Protein AF-A0A1S3QVJ7-F1 (afdb_monomer)

Foldseek 3Di:
DVLVVLLVVLLVLLVVVLVVPPDDPPPDDDDDDPPVVVVSVVSLLVSLVSLLVVLLVQCVPPVRLPPVVNLVSVLSNLVSLLSQCPDPDPSSNVSSLVSLVSNCVSCVVRPVVSLLVSLLVQCVVVPDPRSNVSSVVVNVVSLVVPDPVCNVVSVVPRD

Nearest PDB structures (foldseek):
  6x9o-assembly1_A  TM=9.857E-01  e=1.951E-09  Homo sapiens
  8edo-assembly1_A  TM=4.942E-01  e=2.113E+00  Homo sapiens
  6gkf-assembly4_G  TM=3.367E-01  e=1.019E+00  Homo sapiens

Solvent-accessible surface area (backbone atoms only — not comparable to full-atom values): 9060 Å² total; per-residue (Å²): 112,78,68,57,57,54,44,52,52,37,51,52,53,54,50,55,58,57,68,68,66,56,87,78,72,92,80,81,86,85,88,69,71,75,67,58,51,54,51,54,47,53,50,49,41,52,36,49,49,51,49,39,52,50,52,50,56,46,55,70,38,81,87,39,63,82,34,70,66,51,53,51,51,51,51,54,50,52,55,51,32,40,54,33,42,56,44,93,49,67,68,42,20,53,51,21,50,52,36,50,51,51,46,46,68,74,31,49,88,82,41,40,73,57,55,53,48,55,33,48,51,45,47,74,64,63,58,58,71,52,26,28,51,60,28,47,56,54,45,59,71,50,50,82,72,52,55,77,88,55,41,60,65,51,63,73,65,57,129

Secondary structure (DSSP, 8-state):
-HHHHHHHHHHHHHHHHHHTTS---TT--SSSTTTHHHHHHHHHHHHHHHHHHHHHHHHHSTTTTT-HHHHHHHHHHHHHHHHHTT-SSHHHHHHHHHHHHHHHHHHHHHHHHHHHHHHHHHHHHT--HHHHHHHHHHHHHHHTTS-HHHHHHHHHH--

Mean predicted aligned error: 10.14 Å

Sequence (159 aa):
MATMDKLMKAFESLKSFQQQQGPPTAEEMAQKQKKELATTKKDRVAHCLTICENIVAQSLSCGIRTSPEFQKLLGIAMEMFLLCSDDRESDVRMVADECLNKIIKALIDSNLPRLQLELYKEIKKNGASRSLRAALWRFAELAHLIRPQKCRPYLVNLP

Structure (mmCIF, N/CA/C/O backbone):
data_AF-A0A1S3QVJ7-F1
#
_entry.id   AF-A0A1S3QVJ7-F1
#
loop_
_atom_site.group_PDB
_atom_site.id
_atom_site.type_symbol
_atom_site.label_atom_id
_atom_site.label_alt_id
_atom_site.label_comp_id
_atom_site.label_asym_id
_atom_site.label_entity_id
_atom_site.label_seq_id
_atom_site.pdbx_PDB_ins_code
_atom_site.Cartn_x
_atom_site.Cartn_y
_atom_site.Cartn_z
_atom_site.occupancy
_atom_site.B_iso_or_equiv
_atom_site.auth_seq_id
_atom_site.auth_comp_id
_atom_site.auth_asym_id
_atom_site.auth_atom_id
_atom_site.pdbx_PDB_model_num
ATOM 1 N N . MET A 1 1 ? 5.681 22.873 0.732 1.00 43.00 1 MET A N 1
ATOM 2 C CA . MET A 1 1 ? 5.829 22.637 2.186 1.00 43.00 1 MET A CA 1
ATOM 3 C C . MET A 1 1 ? 4.516 22.167 2.817 1.00 43.00 1 MET A C 1
ATOM 5 O O . MET A 1 1 ? 4.497 21.051 3.304 1.00 43.00 1 MET A O 1
ATOM 9 N N . ALA A 1 2 ? 3.393 22.889 2.673 1.00 55.56 2 ALA A N 1
ATOM 10 C CA . ALA A 1 2 ? 2.098 22.525 3.287 1.00 55.56 2 ALA A CA 1
ATOM 11 C C . ALA A 1 2 ? 1.534 21.113 2.979 1.00 55.56 2 ALA A C 1
ATOM 13 O O . ALA A 1 2 ? 0.737 20.585 3.751 1.00 55.56 2 ALA A O 1
ATOM 14 N N . THR A 1 3 ? 1.905 20.487 1.859 1.00 64.31 3 THR A N 1
ATOM 15 C CA . THR A 1 3 ? 1.489 19.116 1.505 1.00 64.31 3 THR A CA 1
ATOM 16 C C . THR A 1 3 ? 2.231 18.042 2.300 1.00 64.31 3 THR A C 1
ATOM 18 O O . THR A 1 3 ? 1.644 17.012 2.615 1.00 64.31 3 THR A O 1
ATOM 21 N N . MET A 1 4 ? 3.494 18.282 2.666 1.00 67.06 4 MET A N 1
ATOM 22 C CA . MET A 1 4 ? 4.318 17.304 3.382 1.00 67.06 4 MET A CA 1
ATOM 23 C C . MET A 1 4 ? 3.953 1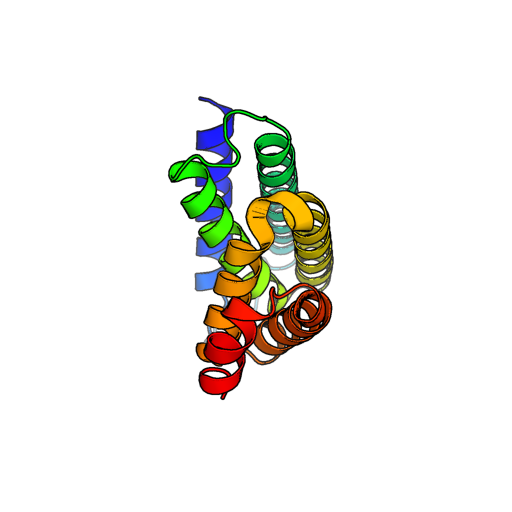7.247 4.873 1.00 67.06 4 MET A C 1
ATOM 25 O O . MET A 1 4 ? 3.850 16.156 5.423 1.00 67.06 4 MET A O 1
ATOM 29 N N . ASP A 1 5 ? 3.638 18.389 5.494 1.00 69.81 5 ASP A N 1
ATOM 30 C CA . ASP A 1 5 ? 3.149 18.437 6.882 1.00 69.81 5 ASP A CA 1
ATOM 31 C C . ASP A 1 5 ? 1.796 17.734 7.040 1.00 69.81 5 ASP A C 1
ATOM 33 O O . ASP A 1 5 ? 1.586 16.960 7.974 1.00 69.81 5 ASP A O 1
ATOM 37 N N . LYS A 1 6 ? 0.880 17.940 6.083 1.00 74.88 6 LYS A N 1
ATOM 38 C CA . LYS A 1 6 ? -0.403 17.217 6.041 1.00 74.88 6 LYS A CA 1
ATOM 39 C C . LYS A 1 6 ? -0.197 15.709 5.931 1.00 74.88 6 LYS A C 1
ATOM 41 O O . LYS A 1 6 ? -0.928 14.946 6.558 1.00 74.88 6 LYS A O 1
ATOM 46 N N . LEU A 1 7 ? 0.796 15.293 5.152 1.00 75.25 7 LEU A N 1
ATOM 47 C CA . LEU A 1 7 ? 1.125 13.891 4.960 1.00 75.25 7 LEU A CA 1
ATOM 48 C C . LEU A 1 7 ? 1.723 13.268 6.228 1.00 75.25 7 LEU A C 1
ATOM 50 O O . LEU A 1 7 ? 1.260 12.214 6.651 1.00 75.25 7 LEU A O 1
ATOM 54 N N . MET A 1 8 ? 2.691 13.931 6.867 1.00 78.50 8 MET A N 1
ATOM 55 C CA . MET A 1 8 ? 3.267 13.467 8.136 1.00 78.50 8 MET A CA 1
ATOM 56 C C . MET A 1 8 ? 2.204 13.371 9.232 1.00 78.50 8 MET A C 1
ATOM 58 O O . MET A 1 8 ? 2.115 12.350 9.908 1.00 78.50 8 MET A O 1
ATOM 62 N N . LYS A 1 9 ? 1.311 14.362 9.327 1.00 79.94 9 LYS A N 1
ATOM 63 C CA . LYS A 1 9 ? 0.188 14.321 10.270 1.00 79.94 9 LYS A CA 1
ATOM 64 C C . LYS A 1 9 ? -0.777 13.166 9.986 1.00 79.94 9 LYS A C 1
ATOM 66 O O . LYS A 1 9 ? -1.267 12.538 10.925 1.00 79.94 9 LYS A O 1
ATOM 71 N N . ALA A 1 10 ? -1.051 12.871 8.712 1.00 77.19 10 ALA A N 1
ATOM 72 C CA . ALA A 1 10 ? -1.869 11.721 8.329 1.00 77.19 10 ALA A CA 1
ATOM 73 C C . ALA A 1 10 ? -1.191 10.400 8.725 1.00 77.19 10 ALA A C 1
ATOM 75 O O . ALA A 1 10 ? -1.859 9.529 9.275 1.00 77.19 10 ALA A O 1
ATOM 76 N N . PHE A 1 11 ? 0.125 10.276 8.526 1.00 78.69 11 PHE A N 1
ATOM 77 C CA . PHE A 1 11 ? 0.897 9.112 8.969 1.00 78.69 11 PHE A CA 1
ATOM 78 C C . PHE A 1 11 ? 0.851 8.917 10.484 1.00 78.69 11 PHE A C 1
ATOM 80 O O . PHE A 1 11 ? 0.549 7.821 10.949 1.00 78.69 11 PHE A O 1
ATOM 87 N N . GLU A 1 12 ? 1.113 9.969 11.259 1.00 79.88 12 GLU A N 1
ATOM 88 C CA . GLU A 1 12 ? 1.096 9.901 12.724 1.00 79.88 12 GLU A CA 1
ATOM 89 C C . GLU A 1 12 ? -0.291 9.565 13.270 1.00 79.88 12 GLU A C 1
ATOM 91 O O . GLU A 1 12 ? -0.419 8.711 14.148 1.00 79.88 12 GLU A O 1
ATOM 96 N N . SER A 1 13 ? -1.335 10.187 12.712 1.00 77.62 13 SER A N 1
ATOM 97 C CA . SER A 1 13 ? -2.720 9.921 13.110 1.00 77.62 13 SER A CA 1
ATOM 98 C C . SER A 1 13 ? -3.097 8.475 12.812 1.00 77.62 13 SER A C 1
ATOM 100 O O . SER A 1 13 ? -3.628 7.775 13.664 1.00 77.62 13 SER A O 1
ATOM 102 N N . LEU A 1 14 ? -2.782 7.985 11.613 1.00 77.00 14 LEU A N 1
ATOM 103 C CA . LEU A 1 14 ? -3.130 6.626 11.220 1.00 77.00 14 LEU A CA 1
ATOM 104 C C . LEU A 1 14 ? -2.356 5.587 12.064 1.00 77.00 14 LEU A C 1
ATOM 106 O O . LEU A 1 14 ? -2.927 4.571 12.465 1.00 77.00 14 LEU A O 1
ATOM 110 N N . LYS A 1 15 ? -1.090 5.867 12.407 1.00 77.31 15 LYS A N 1
ATOM 111 C CA . LYS A 1 15 ? -0.252 5.012 13.264 1.00 77.31 15 LYS A CA 1
ATOM 112 C C . LYS A 1 15 ? -0.745 4.951 14.711 1.00 77.31 15 LYS A C 1
ATOM 114 O O . LYS A 1 15 ? -0.768 3.867 15.295 1.00 77.31 15 LYS A O 1
ATOM 119 N N . SER A 1 16 ? -1.168 6.077 15.292 1.00 72.62 16 SER A N 1
ATOM 120 C CA . SER A 1 16 ? -1.719 6.095 16.655 1.00 72.62 16 SER A CA 1
ATOM 121 C C . SER A 1 16 ? -3.004 5.266 16.751 1.00 72.62 16 SER A C 1
ATOM 123 O O . SER A 1 16 ? -3.170 4.506 17.707 1.00 72.62 16 SER A O 1
ATOM 125 N N . PHE A 1 17 ? -3.852 5.304 15.715 1.00 71.81 17 PHE A N 1
ATOM 126 C CA . PHE A 1 17 ? -5.038 4.449 15.640 1.00 71.81 17 PHE A CA 1
ATOM 127 C C . PHE A 1 17 ? -4.697 2.961 15.583 1.00 71.81 17 PHE A C 1
ATOM 129 O O . PHE A 1 17 ? -5.416 2.161 16.171 1.00 71.81 17 PHE A O 1
ATOM 136 N N . GLN A 1 18 ? -3.621 2.567 14.903 1.00 68.62 18 GLN A N 1
ATOM 137 C CA . GLN A 1 18 ? -3.203 1.163 14.861 1.00 68.62 18 GLN A CA 1
ATOM 138 C C . GLN A 1 18 ? -2.621 0.684 16.190 1.00 68.62 18 GLN A C 1
ATOM 140 O O . GLN A 1 18 ? -2.885 -0.443 16.600 1.00 68.62 18 GLN A O 1
ATOM 145 N N . GLN A 1 19 ? -1.898 1.542 16.912 1.00 64.62 19 GLN A N 1
ATOM 146 C CA . GLN A 1 19 ? -1.366 1.200 18.234 1.00 64.62 19 GLN A CA 1
ATOM 147 C C . GLN A 1 19 ? -2.478 0.983 19.278 1.00 64.62 19 GLN A C 1
ATOM 149 O O . GLN A 1 19 ? -2.315 0.186 20.199 1.00 64.62 19 GLN A O 1
ATOM 154 N N . GLN A 1 20 ? -3.636 1.625 19.099 1.00 61.81 20 GLN A N 1
ATOM 155 C CA . GLN A 1 20 ? -4.826 1.427 19.935 1.00 61.81 20 GLN A CA 1
ATOM 156 C C . GLN A 1 20 ? -5.615 0.142 19.609 1.00 61.81 20 GLN A C 1
ATOM 158 O O . GLN A 1 20 ? -6.542 -0.201 20.338 1.00 61.81 20 GLN A O 1
ATOM 163 N N . GLN A 1 21 ? -5.265 -0.607 18.553 1.00 55.19 21 GLN A N 1
ATOM 164 C CA . GLN A 1 21 ? -5.978 -1.835 18.154 1.00 55.19 21 GLN A CA 1
ATOM 165 C C . GLN A 1 21 ? -5.530 -3.108 18.899 1.00 55.19 21 GLN A C 1
ATOM 167 O O . GLN A 1 21 ? -5.969 -4.207 18.538 1.00 55.19 21 GLN A O 1
ATOM 172 N N . GLY A 1 22 ? -4.722 -2.977 19.961 1.00 48.81 22 GLY A N 1
ATOM 173 C CA . GLY A 1 22 ? -4.345 -4.074 20.862 1.00 48.81 22 GLY A CA 1
ATOM 174 C C . GLY A 1 22 ? -5.545 -4.790 21.514 1.00 48.81 22 GLY A C 1
ATOM 175 O O . GLY A 1 22 ? -6.692 -4.345 21.365 1.00 48.81 22 GLY A O 1
ATOM 176 N N . PRO A 1 23 ? -5.320 -5.933 22.197 1.00 38.19 23 PRO A N 1
ATOM 177 C CA . PRO A 1 23 ? -6.402 -6.733 22.766 1.00 38.19 23 PRO A CA 1
ATOM 178 C C . PRO A 1 23 ? -7.251 -5.848 23.686 1.00 38.19 23 PRO A C 1
ATOM 180 O O . PRO A 1 23 ? -6.681 -5.185 24.553 1.00 38.19 23 PRO A O 1
ATOM 183 N N . PRO A 1 24 ? -8.581 -5.785 23.504 1.00 41.97 24 PRO A N 1
ATOM 184 C CA . PRO A 1 24 ? -9.413 -5.016 24.410 1.00 41.97 24 PRO A CA 1
ATOM 185 C C . PRO A 1 24 ? -9.389 -5.721 25.769 1.00 41.97 24 PRO A C 1
ATOM 187 O O . PRO A 1 24 ? -9.882 -6.842 25.895 1.00 41.97 24 PRO A O 1
ATOM 190 N N . THR A 1 25 ? -8.810 -5.092 26.790 1.00 38.75 25 THR A N 1
ATOM 191 C CA . THR A 1 25 ? -9.162 -5.420 28.172 1.00 38.75 25 THR A CA 1
ATOM 192 C C . THR A 1 25 ? -10.640 -5.084 28.359 1.00 38.75 25 THR A C 1
ATOM 194 O O . THR A 1 25 ? -11.135 -4.071 27.867 1.00 38.75 25 THR A O 1
ATOM 197 N N . ALA A 1 26 ? -11.365 -6.004 28.987 1.00 42.53 26 ALA A N 1
ATOM 198 C CA . ALA A 1 26 ? -12.813 -6.164 28.890 1.00 42.53 26 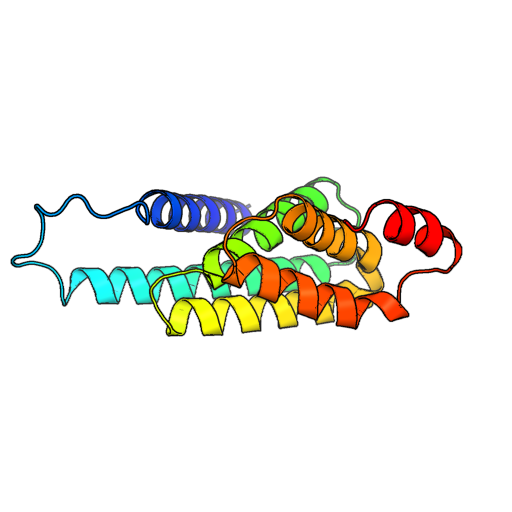ALA A CA 1
ATOM 199 C C . ALA A 1 26 ? -13.668 -5.075 29.577 1.00 42.53 26 ALA A C 1
ATOM 201 O O . ALA A 1 26 ? -14.840 -5.318 29.846 1.00 42.53 26 ALA A O 1
ATOM 202 N N . GLU A 1 27 ? -13.138 -3.882 29.853 1.00 40.12 27 GLU A N 1
ATOM 203 C CA . GLU A 1 27 ? -13.772 -2.928 30.778 1.00 40.12 27 GLU A CA 1
ATOM 204 C C . GLU A 1 27 ? -14.219 -1.588 30.175 1.00 40.12 27 GLU A C 1
ATOM 206 O O . GLU A 1 27 ? -14.585 -0.687 30.918 1.00 40.12 27 GLU A O 1
ATOM 211 N N . GLU A 1 28 ? -14.314 -1.441 28.850 1.00 41.09 28 GLU A N 1
ATOM 212 C CA . GLU A 1 28 ? -14.938 -0.241 28.259 1.00 41.09 28 GLU A CA 1
ATOM 213 C C . GLU A 1 28 ? -15.887 -0.567 27.097 1.00 41.09 28 GLU A C 1
ATOM 215 O O . GLU A 1 28 ? -15.655 -0.277 25.922 1.00 41.09 28 GLU A O 1
ATOM 220 N N . MET A 1 29 ? -17.029 -1.165 27.435 1.00 49.97 29 MET A N 1
ATOM 221 C CA . MET A 1 29 ? -18.212 -1.174 26.571 1.00 49.97 29 MET A CA 1
ATOM 222 C C . MET A 1 29 ? -19.433 -0.679 27.345 1.00 49.97 29 MET A C 1
ATOM 224 O O . MET A 1 29 ? -20.112 -1.471 27.984 1.00 49.97 29 MET A O 1
ATOM 228 N N . ALA A 1 30 ? -19.692 0.633 27.267 1.00 47.34 30 ALA A N 1
ATOM 229 C CA . ALA A 1 30 ? -20.986 1.319 27.459 1.00 47.34 30 ALA A CA 1
ATOM 230 C C . ALA A 1 30 ? -20.671 2.815 27.674 1.00 47.34 30 ALA A C 1
ATOM 232 O O . ALA A 1 30 ? -20.185 3.187 28.725 1.00 47.34 30 ALA A O 1
ATOM 233 N N . GLN A 1 31 ? -20.789 3.768 26.745 1.00 39.31 31 GLN A N 1
ATOM 234 C CA . GLN A 1 31 ? -22.032 4.229 26.112 1.00 39.31 31 GLN A CA 1
ATOM 235 C C . GLN A 1 31 ? -21.770 5.283 24.997 1.00 39.31 31 GLN A C 1
ATOM 237 O O . GLN A 1 31 ? -22.695 5.948 24.541 1.00 39.31 31 GLN A O 1
ATOM 242 N N . LYS A 1 32 ? -20.533 5.444 24.498 1.00 41.94 32 LYS A N 1
ATOM 243 C CA . LYS A 1 32 ? -20.155 6.529 23.551 1.00 41.94 32 LYS A CA 1
ATOM 244 C C . LYS A 1 32 ? -19.895 6.072 22.098 1.00 41.94 32 LYS A C 1
ATOM 246 O O . LYS A 1 32 ? -19.429 6.828 21.251 1.00 41.94 32 LYS A O 1
ATOM 251 N N . GLN A 1 33 ? -20.201 4.813 21.784 1.00 41.62 33 GLN A N 1
ATOM 252 C CA . GLN A 1 33 ? -19.520 4.058 20.719 1.00 41.62 33 GLN A CA 1
ATOM 253 C C . GLN A 1 33 ? -20.081 4.152 19.288 1.00 41.62 33 GLN A C 1
ATOM 255 O O . GLN A 1 33 ? -19.436 3.649 18.375 1.00 41.62 33 GLN A O 1
ATOM 260 N N . LYS A 1 34 ? -21.221 4.803 19.015 1.00 38.28 34 LYS A N 1
ATOM 261 C CA . LYS A 1 34 ? -21.750 4.866 17.627 1.00 38.28 34 LYS A CA 1
ATOM 262 C C . LYS A 1 34 ? -21.477 6.165 16.866 1.00 38.28 34 LYS A C 1
ATOM 264 O O . LYS A 1 34 ? -21.535 6.148 15.640 1.00 38.28 34 LYS A O 1
ATOM 269 N N . LYS A 1 35 ? -21.152 7.274 17.544 1.00 32.12 35 LYS A N 1
ATOM 270 C CA . LYS A 1 35 ? -20.957 8.583 16.883 1.00 32.12 35 LYS A CA 1
ATOM 271 C C . LYS A 1 35 ? -19.480 8.980 16.742 1.00 32.12 35 LYS A C 1
ATOM 273 O O . LYS A 1 35 ? -19.124 9.513 15.699 1.00 32.12 35 LYS A O 1
ATOM 278 N N . GLU A 1 36 ? -18.623 8.626 17.707 1.00 35.62 36 GLU A N 1
ATOM 279 C CA . GLU A 1 36 ? -17.161 8.853 17.640 1.00 35.62 36 GLU A CA 1
ATOM 280 C C . GLU A 1 36 ? -16.404 7.784 16.825 1.00 35.62 36 GLU A C 1
ATOM 282 O O . GLU A 1 36 ? -15.373 8.070 16.211 1.00 35.62 36 GLU A O 1
ATOM 287 N N . LEU A 1 37 ? -16.925 6.553 16.747 1.00 43.69 37 LEU A N 1
ATOM 288 C CA . LEU A 1 37 ? -16.305 5.483 15.951 1.00 43.69 37 LEU A CA 1
ATOM 289 C C . LEU A 1 37 ? -16.516 5.688 14.436 1.00 43.69 37 LEU A C 1
ATOM 291 O O . LEU A 1 37 ? -15.669 5.343 13.615 1.00 43.69 37 LEU A O 1
ATOM 295 N N . ALA A 1 38 ? -17.638 6.304 14.052 1.00 44.94 38 ALA A N 1
ATOM 296 C CA . ALA A 1 38 ? -17.947 6.623 12.659 1.00 44.94 38 ALA A CA 1
ATOM 297 C C . ALA A 1 38 ? -17.135 7.820 12.135 1.00 44.94 38 ALA A C 1
ATOM 299 O O . ALA A 1 38 ? -16.747 7.823 10.965 1.00 44.94 38 ALA A O 1
ATOM 300 N N . THR A 1 39 ? -16.850 8.814 12.986 1.00 48.38 39 THR A N 1
ATOM 301 C CA . THR A 1 39 ? -15.941 9.920 12.647 1.00 48.38 39 THR A CA 1
ATOM 302 C C . THR A 1 39 ? -14.510 9.408 12.503 1.00 48.38 39 THR A C 1
ATOM 304 O O . THR A 1 39 ? -13.915 9.598 11.451 1.00 48.38 39 THR A O 1
ATOM 307 N N . THR A 1 40 ? -14.019 8.595 13.445 1.00 67.62 40 THR A N 1
ATOM 308 C CA . THR A 1 40 ? -12.673 7.988 13.350 1.00 67.62 40 THR A CA 1
ATOM 309 C C . THR A 1 40 ? -12.526 6.994 12.192 1.00 67.62 40 THR A C 1
ATOM 311 O O . THR A 1 40 ? -11.452 6.881 11.604 1.00 67.62 40 THR A O 1
ATOM 314 N N . LYS A 1 41 ? -13.587 6.278 11.793 1.00 74.69 41 LYS A N 1
ATOM 315 C CA . LYS A 1 41 ? -13.590 5.459 10.567 1.00 74.69 41 LYS A CA 1
ATOM 316 C C . LYS A 1 41 ? -13.454 6.309 9.304 1.00 74.69 41 LYS A C 1
ATOM 318 O O . LYS A 1 41 ? -12.607 6.006 8.465 1.00 74.69 41 LYS A O 1
ATOM 323 N N . LYS A 1 42 ? -14.282 7.351 9.163 1.00 78.06 42 LYS A N 1
ATOM 324 C CA . LYS A 1 42 ? -14.219 8.265 8.012 1.00 78.06 42 LYS A CA 1
ATOM 325 C C . LYS A 1 42 ? -12.857 8.946 7.922 1.00 78.06 42 LYS A C 1
ATOM 327 O O . LYS A 1 42 ? -12.311 9.024 6.827 1.00 78.06 42 LYS A O 1
ATOM 332 N N . ASP A 1 43 ? -12.290 9.340 9.056 1.00 81.50 43 ASP A N 1
ATOM 333 C CA . ASP A 1 43 ? -10.972 9.970 9.114 1.00 81.50 43 ASP A CA 1
ATOM 334 C C . ASP A 1 43 ? -9.864 8.990 8.708 1.00 81.50 43 ASP A C 1
ATOM 336 O O . ASP A 1 43 ? -9.029 9.325 7.872 1.00 81.50 43 ASP A O 1
ATOM 340 N N . ARG A 1 44 ? -9.894 7.737 9.191 1.00 81.75 44 ARG A N 1
ATOM 341 C CA . ARG A 1 44 ? -8.941 6.692 8.764 1.00 81.75 44 ARG A CA 1
ATOM 342 C C . ARG A 1 44 ? -8.998 6.429 7.261 1.00 81.75 44 ARG A C 1
ATOM 344 O O . ARG A 1 44 ? -7.955 6.365 6.612 1.00 81.75 44 ARG A O 1
ATOM 351 N N . VAL A 1 45 ? -10.203 6.319 6.701 1.00 86.62 45 VAL A N 1
ATOM 352 C CA . VAL A 1 45 ? -10.407 6.172 5.251 1.00 86.62 45 VAL A CA 1
ATOM 353 C C . VAL A 1 45 ? -9.860 7.388 4.500 1.00 86.62 45 VAL A C 1
ATOM 355 O O . VAL A 1 45 ? -9.081 7.230 3.560 1.00 86.62 45 VAL A O 1
ATOM 358 N N . ALA A 1 46 ? -10.203 8.601 4.936 1.00 87.50 46 ALA A N 1
ATOM 359 C CA . ALA A 1 46 ? -9.735 9.836 4.317 1.00 87.50 46 ALA A CA 1
ATOM 360 C C . ALA A 1 46 ? -8.205 9.960 4.362 1.00 87.50 46 ALA A C 1
ATOM 362 O O . ALA A 1 46 ? -7.589 10.361 3.375 1.00 87.50 46 ALA A O 1
ATOM 363 N N . HIS A 1 47 ? -7.571 9.569 5.468 1.00 86.19 47 HIS A N 1
ATOM 364 C CA . HIS A 1 47 ? -6.117 9.549 5.608 1.00 86.19 47 HIS A CA 1
ATOM 365 C C . HIS A 1 47 ? -5.460 8.521 4.679 1.00 86.19 47 HIS A C 1
ATOM 367 O O . HIS A 1 47 ? -4.483 8.865 4.016 1.00 86.19 47 HIS A O 1
ATOM 373 N N . CYS A 1 48 ? -6.015 7.309 4.553 1.00 87.56 48 CYS A N 1
ATOM 374 C CA . CYS A 1 48 ? -5.528 6.308 3.595 1.00 87.56 48 CYS A CA 1
ATOM 375 C C . CYS A 1 48 ? -5.566 6.836 2.153 1.00 87.56 48 CYS A C 1
ATOM 377 O O . CYS A 1 48 ? -4.591 6.700 1.412 1.00 87.56 48 CYS A O 1
ATOM 379 N N . LEU A 1 49 ? -6.678 7.467 1.767 1.00 90.25 49 LEU A N 1
ATOM 380 C CA . LEU A 1 49 ? -6.843 8.065 0.441 1.00 90.25 49 LEU A CA 1
ATOM 381 C C . LEU A 1 49 ? -5.871 9.228 0.229 1.00 90.25 49 LEU A C 1
ATOM 383 O O . LEU A 1 49 ? -5.156 9.256 -0.768 1.00 90.25 49 LEU A O 1
ATOM 387 N N . THR A 1 50 ? -5.764 10.128 1.209 1.00 88.81 50 THR A N 1
ATOM 388 C CA . THR A 1 50 ? -4.861 11.286 1.147 1.00 88.81 50 THR A CA 1
ATOM 389 C 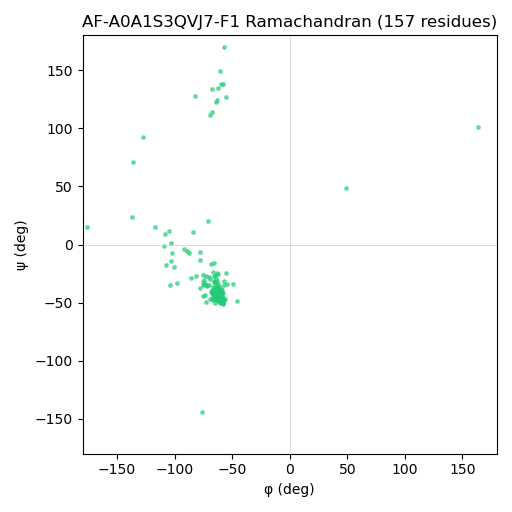C . THR A 1 50 ? -3.409 10.845 0.976 1.00 88.81 50 THR A C 1
ATOM 391 O O . THR A 1 50 ? -2.689 11.403 0.146 1.00 88.81 50 THR A O 1
ATOM 394 N N . ILE A 1 51 ? -2.964 9.838 1.736 1.00 88.19 51 ILE A N 1
ATOM 395 C CA . ILE A 1 51 ? -1.610 9.289 1.610 1.00 88.19 51 ILE A CA 1
ATOM 396 C C . ILE A 1 51 ? -1.419 8.706 0.208 1.00 88.19 51 ILE A C 1
ATOM 398 O O . ILE A 1 51 ? -0.435 9.032 -0.454 1.00 88.19 51 ILE A O 1
ATOM 402 N N . CYS A 1 52 ? -2.370 7.904 -0.278 1.00 90.12 52 CYS A N 1
ATOM 403 C CA . CYS A 1 52 ? -2.294 7.294 -1.603 1.00 90.12 52 CYS A CA 1
ATOM 404 C C . CYS A 1 52 ? -2.172 8.336 -2.719 1.00 90.12 52 CYS A C 1
ATOM 406 O O . CYS A 1 52 ? -1.259 8.258 -3.540 1.00 90.12 52 CYS A O 1
ATOM 408 N N . GLU A 1 53 ? -3.056 9.332 -2.734 1.00 88.88 53 GLU A N 1
ATOM 409 C CA . GLU A 1 53 ? -3.053 10.399 -3.736 1.00 88.88 53 GLU A CA 1
ATOM 410 C C . GLU A 1 53 ? -1.739 11.180 -3.725 1.00 88.88 53 GLU A C 1
ATOM 412 O O . GLU A 1 53 ? -1.168 11.442 -4.782 1.00 88.88 53 GLU A O 1
ATOM 417 N N . ASN A 1 54 ? -1.205 11.491 -2.541 1.00 86.94 54 ASN 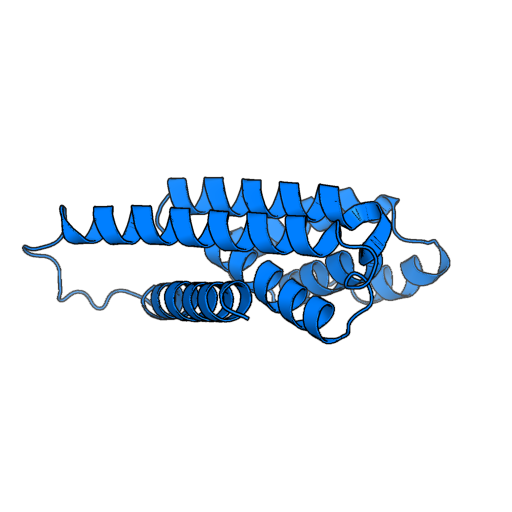A N 1
ATOM 418 C CA . ASN A 1 54 ? 0.063 12.207 -2.422 1.00 86.94 54 ASN A CA 1
ATOM 419 C C . ASN A 1 54 ? 1.255 11.372 -2.904 1.00 86.94 54 ASN A C 1
ATOM 421 O O . ASN A 1 54 ? 2.128 11.921 -3.573 1.00 86.94 54 ASN A O 1
ATOM 425 N N . ILE A 1 55 ? 1.304 10.070 -2.602 1.00 86.75 55 ILE A N 1
ATOM 426 C CA . ILE A 1 55 ? 2.368 9.181 -3.096 1.00 86.75 55 ILE A CA 1
ATOM 427 C C . ILE A 1 55 ? 2.318 9.078 -4.621 1.00 86.75 55 ILE A C 1
ATOM 429 O O . ILE A 1 55 ? 3.346 9.238 -5.282 1.00 86.75 55 ILE A O 1
ATOM 433 N N . VAL A 1 56 ? 1.130 8.856 -5.190 1.00 86.25 56 VAL A N 1
ATOM 434 C CA . VAL A 1 56 ? 0.954 8.743 -6.644 1.00 86.25 56 VAL A CA 1
ATOM 435 C C . VAL A 1 56 ? 1.288 10.072 -7.327 1.00 86.25 56 VAL A C 1
ATOM 437 O O . VAL A 1 56 ? 2.080 10.087 -8.267 1.00 86.25 56 VAL A O 1
ATOM 440 N N . ALA A 1 57 ? 0.805 11.205 -6.816 1.00 84.81 57 ALA A N 1
ATOM 441 C CA . ALA A 1 57 ? 1.133 12.526 -7.354 1.00 84.81 57 ALA A CA 1
ATOM 442 C C . ALA A 1 57 ? 2.643 12.820 -7.301 1.00 84.81 57 ALA A C 1
ATOM 444 O O . ALA A 1 57 ? 3.224 13.287 -8.282 1.00 84.81 57 ALA A O 1
ATOM 445 N N . GLN A 1 58 ? 3.306 12.493 -6.187 1.00 79.44 58 GLN A N 1
ATOM 446 C CA . GLN A 1 58 ? 4.758 12.649 -6.055 1.00 79.44 58 GLN A CA 1
ATOM 447 C C . GLN A 1 58 ? 5.533 11.718 -6.993 1.00 79.44 58 GLN A C 1
ATOM 449 O O . GLN A 1 58 ? 6.575 12.117 -7.508 1.00 79.44 58 GLN A O 1
ATOM 454 N N . SER A 1 59 ? 5.015 10.522 -7.285 1.00 76.00 59 SER A N 1
ATOM 455 C CA . SER A 1 59 ? 5.650 9.600 -8.234 1.00 76.00 59 SER A CA 1
ATOM 456 C C . SER A 1 59 ? 5.591 10.066 -9.692 1.00 76.00 59 SER A C 1
ATOM 458 O O . SER A 1 59 ? 6.498 9.780 -10.479 1.00 76.00 59 SER A O 1
ATOM 460 N N . LEU A 1 60 ? 4.555 10.821 -10.063 1.00 73.12 60 LEU A N 1
ATOM 461 C CA . LEU A 1 60 ? 4.416 11.378 -11.409 1.00 73.12 60 LEU A CA 1
ATOM 462 C C . LEU A 1 60 ? 5.405 12.531 -11.640 1.00 73.12 60 LEU A C 1
ATOM 464 O O . LEU A 1 60 ? 5.865 12.737 -12.766 1.00 73.12 60 LEU A O 1
ATOM 468 N N . SER A 1 61 ? 5.817 13.221 -10.571 1.00 73.25 61 SER A N 1
ATOM 469 C CA . SER A 1 61 ? 6.848 14.258 -10.623 1.00 73.25 61 SER A CA 1
ATOM 470 C C . SER A 1 61 ? 8.233 13.661 -10.907 1.00 73.25 61 SER A C 1
ATOM 472 O O . SER A 1 61 ? 8.829 12.966 -10.081 1.00 73.25 61 SER A O 1
ATOM 474 N N . CYS A 1 62 ? 8.765 13.948 -12.100 1.00 54.84 62 CYS A N 1
ATOM 475 C CA . CYS A 1 62 ? 9.994 13.347 -12.630 1.00 54.84 62 CYS A CA 1
ATOM 476 C C . CYS A 1 62 ? 11.226 13.531 -11.727 1.00 54.84 62 CYS A C 1
ATOM 478 O O . CYS A 1 62 ? 12.037 12.617 -11.612 1.00 54.84 62 CYS A O 1
ATOM 480 N N . GLY A 1 63 ? 11.331 14.667 -11.031 1.00 58.53 63 GLY A N 1
ATOM 481 C CA . GLY A 1 63 ? 12.484 14.989 -10.181 1.00 58.53 63 GLY A CA 1
ATOM 482 C C . GLY A 1 63 ? 12.516 14.287 -8.818 1.00 58.53 63 GLY A C 1
ATOM 483 O O . GLY A 1 63 ? 13.549 14.312 -8.159 1.00 58.53 63 GLY A O 1
ATOM 484 N N . ILE A 1 64 ? 11.415 13.663 -8.379 1.00 60.19 64 ILE A N 1
ATOM 485 C CA . ILE A 1 64 ? 11.271 13.137 -7.006 1.00 60.19 64 ILE A CA 1
ATOM 486 C C . ILE A 1 64 ? 11.333 11.599 -6.964 1.00 60.19 64 ILE A C 1
ATOM 488 O O . ILE A 1 64 ? 11.633 11.021 -5.921 1.00 60.19 64 ILE A O 1
ATOM 492 N N . ARG A 1 65 ? 11.142 10.909 -8.099 1.00 61.06 65 ARG A N 1
ATOM 493 C CA . ARG A 1 65 ? 11.104 9.431 -8.167 1.00 61.06 65 ARG A CA 1
ATOM 494 C C . ARG A 1 65 ? 12.335 8.739 -7.573 1.00 61.06 65 ARG A C 1
ATOM 496 O O . ARG A 1 65 ? 12.213 7.656 -7.001 1.00 61.06 65 ARG A O 1
ATOM 503 N N . THR A 1 66 ? 13.503 9.360 -7.698 1.00 63.47 66 THR A N 1
ATOM 504 C CA . THR A 1 66 ? 14.790 8.838 -7.216 1.00 63.47 66 THR A CA 1
ATOM 505 C C . THR A 1 66 ? 15.269 9.509 -5.931 1.00 63.47 66 THR A C 1
ATOM 507 O O . THR A 1 66 ? 16.344 9.166 -5.441 1.00 63.47 66 THR A O 1
ATOM 510 N N . SER A 1 67 ? 14.500 10.451 -5.372 1.00 76.62 67 SER A N 1
ATOM 511 C CA . SER A 1 67 ? 14.887 11.134 -4.138 1.00 76.62 67 SER A CA 1
ATOM 512 C C . SER A 1 67 ? 14.855 10.147 -2.959 1.00 76.62 67 SER A C 1
ATOM 514 O O . SER A 1 67 ? 13.889 9.388 -2.799 1.00 76.62 67 SER A O 1
ATOM 516 N N . PRO A 1 68 ? 15.897 10.136 -2.108 1.00 77.06 68 PRO A N 1
ATOM 517 C CA . PRO A 1 68 ? 15.954 9.262 -0.940 1.00 77.06 68 PRO A CA 1
ATOM 518 C C . PRO A 1 68 ? 14.833 9.560 0.071 1.00 77.06 68 PRO A C 1
ATOM 520 O O . PRO A 1 68 ? 14.407 8.662 0.802 1.00 77.06 68 PRO A O 1
ATOM 523 N N . GLU A 1 69 ? 14.310 10.787 0.097 1.00 79.94 69 GLU A N 1
ATOM 524 C CA . GLU A 1 69 ? 13.154 11.176 0.906 1.00 79.94 69 GLU A CA 1
ATOM 525 C C . GLU A 1 69 ? 11.877 10.477 0.428 1.00 79.94 69 GLU A C 1
ATOM 527 O O . GLU A 1 69 ? 11.180 9.859 1.235 1.00 79.94 69 GLU A O 1
ATOM 532 N N . PHE A 1 70 ? 11.603 10.491 -0.883 1.00 82.06 70 PHE A N 1
ATOM 533 C CA . PHE A 1 70 ? 10.448 9.791 -1.459 1.00 82.06 70 PHE A CA 1
ATOM 534 C C . PHE A 1 70 ? 10.530 8.283 -1.223 1.00 82.06 70 PHE A C 1
ATOM 536 O O . PHE A 1 70 ? 9.550 7.634 -0.869 1.00 82.06 70 PHE A O 1
ATOM 543 N N . GLN A 1 71 ? 11.733 7.730 -1.349 1.00 82.38 71 GLN A N 1
ATOM 544 C CA . GLN A 1 71 ? 12.015 6.337 -1.046 1.00 82.38 71 GLN A CA 1
ATOM 545 C C . GLN A 1 71 ? 11.650 5.994 0.410 1.00 82.38 71 GLN A C 1
ATOM 547 O O . GLN A 1 71 ? 10.982 4.990 0.660 1.00 82.38 71 GLN A O 1
ATOM 552 N N . LYS A 1 72 ? 12.049 6.801 1.399 1.00 84.94 72 LYS A N 1
ATOM 553 C CA . LYS A 1 72 ? 11.644 6.584 2.804 1.00 84.94 72 LYS A CA 1
ATOM 554 C C . LYS A 1 72 ? 10.128 6.668 2.970 1.00 84.94 72 LYS A C 1
ATOM 556 O O . LYS A 1 72 ? 9.535 5.780 3.575 1.00 84.94 72 LYS A O 1
ATOM 561 N N . LEU A 1 73 ? 9.517 7.684 2.372 1.00 84.69 73 LEU A N 1
ATOM 562 C CA . LEU A 1 73 ? 8.084 7.936 2.441 1.00 84.69 73 LEU A CA 1
ATOM 563 C C . LEU A 1 73 ? 7.251 6.785 1.860 1.00 84.69 73 LEU A C 1
ATOM 565 O O . LEU A 1 73 ? 6.279 6.360 2.476 1.00 84.69 73 LEU A O 1
ATOM 56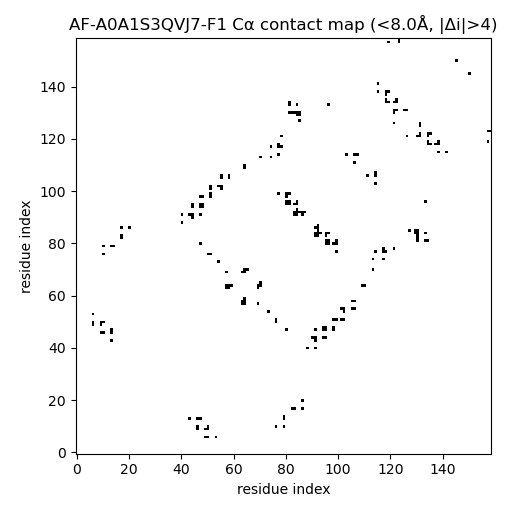9 N N . LEU A 1 74 ? 7.667 6.237 0.716 1.00 86.56 74 LEU A N 1
ATOM 570 C CA . LEU A 1 74 ? 7.049 5.064 0.100 1.00 86.56 74 LEU A CA 1
ATOM 571 C C . LEU A 1 74 ? 7.141 3.833 1.008 1.00 86.56 74 LEU A C 1
ATOM 573 O O . LEU A 1 74 ? 6.180 3.077 1.105 1.00 86.56 74 LEU A O 1
ATOM 577 N N . GLY A 1 75 ? 8.276 3.642 1.687 1.00 87.31 75 GLY A N 1
ATOM 578 C CA . GLY A 1 75 ? 8.435 2.559 2.661 1.00 87.31 75 GLY A CA 1
ATOM 579 C C . GLY A 1 75 ? 7.425 2.661 3.802 1.00 87.31 75 GLY A C 1
ATOM 580 O O . GLY A 1 75 ? 6.714 1.699 4.077 1.00 87.31 75 GLY A O 1
ATOM 581 N N . ILE A 1 76 ? 7.304 3.853 4.394 1.00 87.44 76 ILE A N 1
ATOM 582 C CA . ILE A 1 76 ? 6.340 4.119 5.471 1.00 87.44 76 ILE A CA 1
ATOM 583 C C . ILE A 1 76 ? 4.902 3.934 4.961 1.00 87.44 76 ILE A C 1
ATOM 585 O O . ILE A 1 76 ? 4.093 3.310 5.638 1.00 87.44 76 ILE A O 1
ATOM 589 N N . ALA A 1 77 ? 4.587 4.419 3.755 1.00 88.25 77 ALA A N 1
ATOM 590 C CA . ALA A 1 77 ? 3.279 4.233 3.125 1.00 88.25 77 ALA A CA 1
ATOM 591 C C . ALA A 1 77 ? 2.914 2.753 2.970 1.00 88.25 77 ALA A C 1
ATOM 593 O O . ALA A 1 77 ? 1.831 2.343 3.379 1.00 88.25 77 ALA A O 1
ATOM 594 N N . MET A 1 78 ? 3.822 1.952 2.410 1.00 89.62 78 MET A N 1
ATOM 595 C CA . MET A 1 78 ? 3.614 0.521 2.188 1.00 89.62 78 MET A CA 1
ATOM 596 C C . MET A 1 78 ? 3.377 -0.234 3.498 1.00 89.62 78 MET A C 1
ATOM 598 O O . MET A 1 78 ? 2.403 -0.978 3.590 1.00 89.62 78 MET A O 1
ATOM 602 N N . GLU A 1 79 ? 4.220 -0.018 4.514 1.00 87.56 79 GLU A N 1
ATOM 603 C CA . GLU A 1 79 ? 4.051 -0.643 5.834 1.00 87.56 79 GLU A CA 1
ATOM 604 C C . GLU A 1 79 ? 2.707 -0.251 6.460 1.00 87.56 79 GLU A C 1
ATOM 606 O O . GLU A 1 79 ? 1.963 -1.102 6.949 1.00 8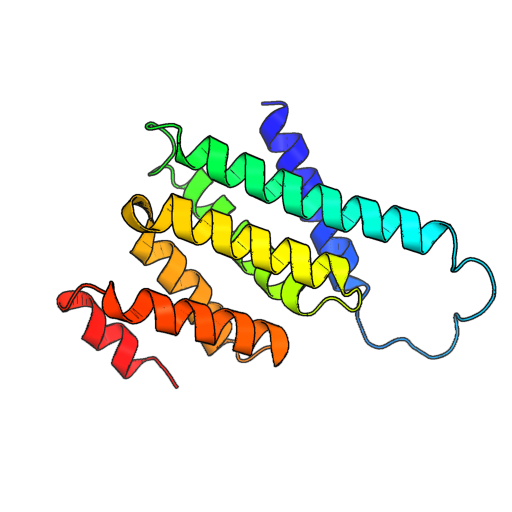7.56 79 GLU A O 1
ATOM 611 N N . MET A 1 80 ? 2.352 1.031 6.365 1.00 86.56 80 MET A N 1
ATOM 612 C CA . MET A 1 80 ? 1.106 1.551 6.908 1.00 86.56 80 MET A CA 1
ATOM 613 C C . MET A 1 80 ? -0.125 0.910 6.255 1.00 86.56 80 MET A C 1
ATOM 615 O O . MET A 1 80 ? -1.034 0.467 6.959 1.00 86.56 80 MET A O 1
ATOM 619 N N . PHE A 1 81 ? -0.155 0.827 4.920 1.00 89.94 81 PHE A N 1
ATOM 620 C CA . PHE A 1 81 ? -1.271 0.215 4.198 1.00 89.94 81 PHE A CA 1
ATOM 621 C C . PHE A 1 81 ? -1.390 -1.284 4.477 1.00 89.94 81 PHE A C 1
ATOM 623 O O . PHE A 1 81 ? -2.504 -1.766 4.663 1.00 89.94 81 PHE A O 1
ATOM 630 N N . LEU A 1 82 ? -0.268 -2.007 4.566 1.00 88.19 82 LEU A N 1
ATOM 631 C CA . LEU A 1 82 ? -0.273 -3.432 4.912 1.00 88.19 82 LEU A CA 1
ATOM 632 C C . LEU A 1 82 ? -0.815 -3.669 6.324 1.00 88.19 82 LEU A C 1
ATOM 634 O O . LEU A 1 82 ? -1.547 -4.634 6.544 1.00 88.19 82 LEU A O 1
ATOM 638 N N . LEU A 1 83 ? -0.527 -2.770 7.266 1.00 86.19 83 LEU A N 1
ATOM 639 C CA . LEU A 1 83 ? -1.104 -2.834 8.605 1.00 86.19 83 LEU A CA 1
ATOM 640 C C . LEU A 1 83 ? -2.597 -2.443 8.598 1.00 86.19 83 LEU A C 1
ATOM 642 O O . LEU A 1 83 ? -3.397 -3.057 9.298 1.00 86.19 83 LEU A O 1
ATOM 646 N N . CYS A 1 84 ? -3.020 -1.499 7.745 1.00 86.38 84 CYS A N 1
ATOM 647 C CA . CYS A 1 84 ? -4.440 -1.162 7.558 1.00 86.38 84 CYS A CA 1
ATOM 648 C C . CYS A 1 84 ? -5.248 -2.299 6.911 1.00 86.38 84 CYS A C 1
ATOM 650 O O . CYS A 1 84 ? -6.457 -2.377 7.128 1.00 86.38 84 CYS A O 1
ATOM 652 N N . SER A 1 85 ? -4.609 -3.205 6.164 1.00 86.75 85 SER A N 1
ATOM 653 C CA . SER A 1 85 ? -5.260 -4.413 5.640 1.00 86.75 85 SER A CA 1
ATOM 654 C C . SER A 1 85 ? -5.697 -5.397 6.743 1.00 86.75 85 SER A C 1
ATOM 656 O O . SER A 1 85 ? -6.535 -6.260 6.475 1.00 86.75 85 SER A O 1
ATOM 658 N N . ASP A 1 86 ? -5.198 -5.267 7.980 1.00 86.12 86 ASP A N 1
ATOM 659 C CA . ASP A 1 86 ? -5.668 -6.035 9.149 1.00 86.12 86 ASP A CA 1
ATOM 660 C C . ASP A 1 86 ? -6.552 -5.220 10.116 1.00 86.12 86 ASP A C 1
ATOM 662 O O . ASP A 1 86 ? -6.877 -5.678 11.208 1.00 86.12 86 ASP A O 1
ATOM 666 N N . ASP A 1 87 ? -7.009 -4.028 9.717 1.00 84.81 87 ASP A N 1
ATOM 667 C CA . ASP A 1 87 ? -7.896 -3.211 10.555 1.00 84.81 87 ASP A CA 1
ATOM 668 C C . ASP A 1 87 ? -9.219 -3.942 10.859 1.00 84.81 87 ASP A C 1
ATOM 670 O O . ASP A 1 87 ? -9.729 -4.710 10.038 1.00 84.81 87 ASP A O 1
ATOM 674 N N . ARG A 1 88 ? -9.823 -3.686 12.026 1.00 81.31 88 ARG A N 1
ATOM 675 C CA . ARG A 1 88 ? -11.126 -4.259 12.420 1.00 81.31 88 ARG A CA 1
ATOM 676 C C . ARG A 1 88 ? -12.266 -3.814 11.492 1.00 81.31 88 ARG A C 1
ATOM 678 O O . ARG A 1 88 ? -13.182 -4.597 11.230 1.00 81.31 88 ARG A O 1
ATOM 685 N N . GLU A 1 89 ? -12.186 -2.609 10.929 1.00 83.62 89 GLU A N 1
ATOM 686 C CA . GLU A 1 89 ? -13.202 -2.052 10.030 1.00 83.62 89 GLU A CA 1
ATOM 687 C C . GLU A 1 89 ? -13.063 -2.544 8.583 1.00 83.62 89 GLU A C 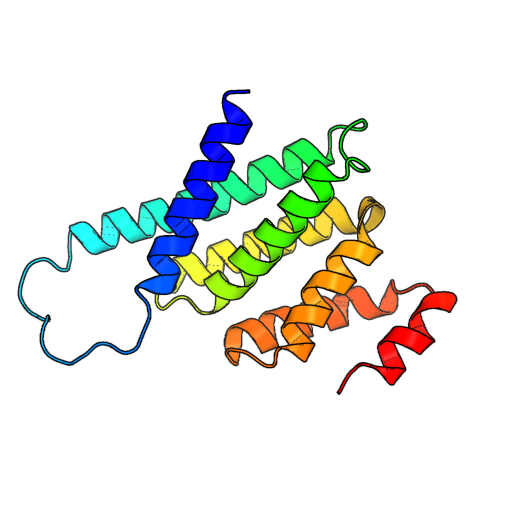1
ATOM 689 O O . GLU A 1 89 ? -12.020 -2.384 7.952 1.00 83.62 89 GLU A O 1
ATOM 694 N N . SER A 1 90 ? -14.152 -3.062 8.002 1.00 86.38 90 SER A N 1
ATOM 695 C CA . SER A 1 90 ? -14.175 -3.544 6.609 1.00 86.38 90 SER A CA 1
ATOM 696 C C . SER A 1 90 ? -13.824 -2.475 5.583 1.00 86.38 90 SER A C 1
ATOM 698 O O . SER A 1 90 ? -13.076 -2.753 4.650 1.00 86.38 90 SER A O 1
ATOM 700 N N . ASP A 1 91 ? -14.337 -1.259 5.753 1.00 86.19 91 ASP A N 1
ATOM 701 C CA . ASP A 1 91 ? -14.176 -0.207 4.744 1.00 86.19 91 ASP A CA 1
ATOM 702 C C . ASP A 1 91 ? -12.743 0.327 4.739 1.00 86.19 91 ASP A C 1
ATOM 704 O O . ASP A 1 91 ? -12.207 0.634 3.680 1.00 86.19 91 ASP A O 1
ATOM 708 N N . VAL A 1 92 ? -12.092 0.368 5.910 1.00 87.25 92 VAL A N 1
ATOM 709 C CA . VAL A 1 92 ? -10.670 0.723 6.018 1.00 87.25 92 VAL A CA 1
ATOM 710 C C . VAL A 1 92 ? -9.822 -0.328 5.305 1.00 87.25 92 VAL A C 1
ATOM 712 O O . VAL A 1 92 ? -8.958 0.048 4.518 1.00 87.25 92 VAL A O 1
ATOM 715 N N . ARG A 1 93 ? -10.116 -1.625 5.495 1.00 90.38 93 ARG A N 1
ATOM 716 C CA . ARG A 1 93 ? -9.422 -2.707 4.775 1.00 90.38 93 ARG A CA 1
ATOM 717 C C . ARG A 1 93 ? -9.595 -2.593 3.260 1.00 90.38 93 ARG A C 1
ATOM 719 O O . ARG A 1 93 ? -8.606 -2.641 2.538 1.00 90.38 93 ARG A O 1
ATOM 726 N N . MET A 1 94 ? -10.828 -2.393 2.781 1.00 91.44 94 MET A N 1
ATOM 727 C CA . MET A 1 94 ? -11.103 -2.249 1.344 1.00 91.44 94 MET A CA 1
ATOM 728 C C . MET A 1 94 ? -10.349 -1.064 0.733 1.00 91.44 94 MET A C 1
ATOM 730 O O . MET A 1 94 ? -9.704 -1.213 -0.303 1.00 91.44 94 MET A O 1
ATOM 734 N N . VAL A 1 95 ? -10.385 0.097 1.394 1.00 92.19 95 VAL A N 1
ATOM 735 C CA . VAL A 1 95 ? -9.701 1.305 0.914 1.00 92.19 95 VAL A CA 1
ATOM 736 C C . VAL A 1 95 ? -8.186 1.135 0.956 1.00 92.19 95 VAL A C 1
ATOM 738 O O . VAL A 1 95 ? -7.511 1.504 -0.001 1.00 92.19 95 VAL A O 1
ATOM 741 N N . ALA A 1 96 ? -7.636 0.554 2.025 1.00 90.50 96 ALA A N 1
ATOM 742 C CA . ALA A 1 96 ? -6.206 0.282 2.122 1.00 90.50 96 ALA A CA 1
ATOM 743 C C . ALA A 1 96 ? -5.736 -0.643 0.994 1.00 90.50 96 ALA A C 1
ATOM 745 O O . ALA A 1 96 ? -4.727 -0.351 0.352 1.00 90.50 96 ALA A O 1
ATOM 746 N N . ASP A 1 97 ? -6.496 -1.701 0.697 1.00 89.56 97 ASP A N 1
ATOM 747 C CA . ASP A 1 97 ? -6.176 -2.627 -0.386 1.00 89.56 97 ASP A CA 1
ATOM 748 C C . ASP A 1 97 ? -6.243 -1.968 -1.771 1.00 89.56 97 ASP A C 1
ATOM 750 O O . ASP A 1 97 ? -5.364 -2.207 -2.609 1.00 89.56 97 ASP A O 1
ATOM 754 N N . GLU A 1 98 ? -7.244 -1.120 -2.014 1.00 92.00 98 GLU A N 1
ATOM 755 C CA . GLU A 1 98 ? -7.367 -0.366 -3.262 1.00 92.00 98 GLU A CA 1
ATOM 756 C C . GLU A 1 98 ? -6.222 0.647 -3.423 1.00 92.00 98 GLU A C 1
ATOM 758 O O . GLU A 1 98 ? -5.613 0.729 -4.493 1.00 92.00 98 GLU A O 1
ATOM 763 N N . CYS A 1 99 ? -5.878 1.374 -2.355 1.00 91.75 99 CYS A N 1
ATOM 764 C CA . CYS A 1 99 ? -4.750 2.304 -2.321 1.00 91.75 99 CYS A CA 1
ATOM 765 C C . CYS A 1 99 ? -3.419 1.593 -2.596 1.00 91.75 99 CYS A C 1
ATOM 767 O O . CYS A 1 99 ? -2.643 2.048 -3.438 1.00 91.75 99 CYS A O 1
ATOM 769 N N . LEU A 1 100 ? -3.176 0.443 -1.958 1.00 90.56 100 LEU A N 1
ATOM 770 C CA . LEU A 1 100 ? -2.002 -0.400 -2.215 1.00 90.56 100 LEU A CA 1
ATOM 771 C C . LEU A 1 100 ? -1.909 -0.787 -3.694 1.00 90.56 100 LEU A C 1
ATOM 773 O O . LEU A 1 100 ? -0.856 -0.636 -4.311 1.00 90.56 100 LEU A O 1
ATOM 777 N N . ASN A 1 101 ? -3.020 -1.232 -4.285 1.00 91.38 101 ASN A N 1
ATOM 778 C CA . ASN A 1 101 ? -3.059 -1.639 -5.689 1.00 91.38 101 ASN A CA 1
ATOM 779 C C . ASN A 1 101 ? -2.811 -0.459 -6.640 1.00 91.38 101 ASN A C 1
ATOM 781 O O . ASN A 1 101 ? -2.100 -0.613 -7.635 1.00 91.38 101 ASN A O 1
ATOM 785 N N . LYS A 1 102 ? -3.359 0.725 -6.337 1.00 91.50 102 LYS A N 1
ATOM 786 C CA . LYS A 1 102 ? -3.108 1.956 -7.104 1.00 91.50 102 LYS A CA 1
ATOM 787 C C . LYS A 1 102 ? -1.636 2.358 -7.054 1.00 91.50 102 LYS A C 1
ATOM 789 O O . LYS A 1 102 ? -1.051 2.631 -8.100 1.00 91.50 102 LYS A O 1
ATOM 794 N N . ILE A 1 103 ? -1.029 2.344 -5.866 1.00 89.88 103 ILE A N 1
ATOM 795 C CA . ILE A 1 103 ? 0.391 2.668 -5.674 1.00 89.88 103 ILE A CA 1
ATOM 796 C C . ILE A 1 103 ? 1.276 1.680 -6.430 1.00 89.88 103 ILE A C 1
ATOM 798 O O . ILE A 1 103 ? 2.161 2.111 -7.165 1.00 89.88 103 ILE A O 1
ATOM 802 N N . ILE A 1 104 ? 1.020 0.373 -6.303 1.00 89.25 104 ILE A N 1
ATOM 803 C CA . ILE A 1 104 ? 1.792 -0.655 -7.008 1.00 89.25 104 ILE A CA 1
ATOM 804 C C . ILE A 1 104 ? 1.721 -0.428 -8.516 1.00 89.25 104 ILE A C 1
ATOM 806 O O . ILE A 1 104 ? 2.768 -0.339 -9.146 1.00 89.25 104 ILE A O 1
ATOM 810 N N . LYS A 1 105 ? 0.523 -0.250 -9.088 1.00 89.00 105 LYS A N 1
ATOM 811 C CA . LYS A 1 105 ? 0.357 0.001 -10.529 1.00 89.00 105 LYS A CA 1
ATOM 812 C C . LYS A 1 105 ? 1.070 1.272 -10.997 1.00 89.00 105 LYS A C 1
ATOM 814 O O . LYS A 1 105 ? 1.690 1.254 -12.051 1.00 89.00 105 LYS A O 1
ATOM 819 N N . ALA A 1 106 ? 1.019 2.353 -10.219 1.00 87.00 106 ALA A N 1
ATOM 820 C CA . ALA A 1 106 ? 1.682 3.612 -10.568 1.00 87.00 106 ALA A CA 1
ATOM 821 C C . ALA A 1 106 ? 3.218 3.528 -10.494 1.00 87.00 106 ALA A C 1
ATOM 823 O O . ALA A 1 106 ? 3.923 4.265 -11.182 1.00 87.00 106 ALA A O 1
ATOM 824 N N . LEU A 1 107 ? 3.746 2.646 -9.643 1.00 85.00 107 LEU A N 1
ATOM 825 C CA . LEU A 1 107 ? 5.171 2.564 -9.322 1.00 85.00 107 LEU A CA 1
ATOM 826 C C . LEU A 1 107 ? 5.870 1.324 -9.887 1.00 85.00 107 LEU A C 1
ATOM 828 O O . LEU A 1 107 ? 7.084 1.196 -9.710 1.00 85.00 107 LEU A O 1
ATOM 832 N N . ILE A 1 108 ? 5.145 0.441 -10.575 1.00 85.56 108 ILE A N 1
ATOM 833 C CA . ILE A 1 108 ? 5.661 -0.834 -11.080 1.00 85.56 108 ILE A CA 1
ATOM 834 C C . ILE A 1 108 ? 6.815 -0.648 -12.069 1.00 85.56 108 ILE A C 1
ATOM 836 O O . ILE A 1 108 ? 7.790 -1.380 -11.992 1.00 85.56 108 ILE A O 1
ATOM 840 N N . ASP A 1 109 ? 6.785 0.380 -12.917 1.00 80.56 109 ASP A N 1
ATOM 841 C CA . ASP A 1 109 ? 7.839 0.594 -13.919 1.00 80.56 109 ASP A CA 1
ATOM 842 C C . ASP A 1 109 ? 9.031 1.387 -13.368 1.00 80.56 109 ASP A C 1
ATOM 844 O O . ASP A 1 109 ? 10.170 1.223 -13.804 1.00 80.56 109 ASP A O 1
ATOM 848 N N . SER A 1 110 ? 8.781 2.256 -12.384 1.00 80.00 110 SER A N 1
ATOM 849 C CA . SER A 1 110 ? 9.779 3.206 -11.872 1.00 80.00 110 SER A CA 1
ATOM 850 C C . SER A 1 110 ? 10.488 2.735 -10.601 1.00 80.00 110 SER A C 1
ATOM 852 O O . SER A 1 110 ? 11.648 3.070 -10.381 1.00 80.00 110 SER A O 1
ATOM 854 N N . ASN A 1 111 ? 9.795 1.992 -9.734 1.00 81.44 111 ASN A N 1
ATOM 855 C CA . ASN A 1 111 ? 10.226 1.692 -8.365 1.00 81.44 111 ASN A CA 1
ATOM 856 C C . ASN A 1 111 ? 10.000 0.224 -7.966 1.00 81.44 111 ASN A C 1
ATOM 858 O O . ASN A 1 111 ? 9.963 -0.098 -6.774 1.00 81.44 111 ASN A O 1
ATOM 862 N N . LEU A 1 112 ? 9.920 -0.681 -8.949 1.00 83.75 112 LEU A N 1
ATOM 863 C CA . LEU A 1 112 ? 9.716 -2.117 -8.730 1.00 83.75 112 LEU A CA 1
ATOM 864 C C . LEU A 1 112 ? 10.591 -2.726 -7.624 1.00 83.75 112 LEU A C 1
ATOM 866 O O . LEU A 1 112 ? 10.040 -3.397 -6.749 1.00 83.75 112 LEU A O 1
ATOM 870 N N . PRO A 1 113 ? 11.924 -2.488 -7.587 1.00 83.69 113 PRO A N 1
ATOM 871 C CA . PRO A 1 113 ? 12.774 -3.130 -6.588 1.00 83.69 113 PRO A CA 1
ATOM 872 C C . PRO A 1 113 ? 12.416 -2.701 -5.166 1.00 83.69 113 PRO A C 1
ATOM 874 O O . PRO A 1 113 ? 12.600 -3.468 -4.223 1.00 83.69 113 PRO A O 1
ATOM 877 N N . ARG A 1 114 ? 11.905 -1.474 -5.003 1.00 85.69 114 ARG A N 1
ATOM 878 C CA . ARG A 1 114 ? 11.509 -0.972 -3.696 1.00 85.69 114 ARG A CA 1
ATOM 879 C C . ARG A 1 114 ? 10.192 -1.582 -3.236 1.00 85.69 114 ARG A C 1
ATOM 881 O O . ARG A 1 114 ? 10.117 -2.020 -2.093 1.00 85.69 114 ARG A O 1
ATOM 888 N N . LEU A 1 115 ? 9.201 -1.659 -4.126 1.00 87.38 115 LEU A N 1
ATOM 889 C CA . LEU A 1 115 ? 7.926 -2.325 -3.841 1.00 87.38 115 LEU A CA 1
ATOM 890 C C . LEU A 1 115 ? 8.151 -3.784 -3.426 1.00 87.38 115 LEU A C 1
ATOM 892 O O . LEU A 1 115 ? 7.643 -4.221 -2.397 1.00 87.38 115 LEU A O 1
ATOM 896 N N . GLN A 1 116 ? 8.978 -4.511 -4.184 1.00 86.00 116 GLN A N 1
ATOM 897 C CA . GLN A 1 116 ? 9.330 -5.900 -3.885 1.00 86.00 116 GLN A CA 1
ATOM 898 C C . GLN A 1 116 ? 10.030 -6.038 -2.531 1.00 86.00 116 GLN A C 1
ATOM 900 O O . GLN A 1 116 ? 9.744 -6.978 -1.796 1.00 86.00 116 GLN A O 1
ATOM 905 N N . LEU A 1 117 ? 10.929 -5.111 -2.180 1.00 86.94 117 LEU A N 1
ATOM 906 C CA . LEU A 1 117 ? 11.621 -5.131 -0.892 1.00 86.94 117 LEU A CA 1
ATOM 907 C C . LEU A 1 117 ? 10.661 -4.929 0.289 1.00 86.94 117 LEU A C 1
ATOM 909 O O . LEU A 1 117 ? 10.773 -5.661 1.267 1.00 86.94 117 LEU A O 1
ATOM 913 N N . GLU A 1 118 ? 9.744 -3.961 0.222 1.00 89.19 118 GLU A N 1
ATOM 914 C CA . GLU A 1 118 ? 8.805 -3.715 1.330 1.00 89.19 118 GLU A CA 1
ATOM 915 C C . GLU A 1 118 ? 7.802 -4.868 1.493 1.00 89.19 118 GLU A C 1
ATOM 917 O O . GLU A 1 118 ? 7.582 -5.326 2.611 1.00 89.19 118 GLU A O 1
ATOM 922 N N . LEU A 1 119 ? 7.277 -5.418 0.389 1.00 88.88 119 LEU A N 1
ATOM 923 C CA . LEU A 1 119 ? 6.422 -6.614 0.434 1.00 88.88 119 LEU A CA 1
ATOM 924 C C . LEU A 1 119 ? 7.168 -7.816 1.028 1.00 88.88 119 LEU A C 1
ATOM 926 O O . LEU A 1 119 ? 6.637 -8.532 1.873 1.00 88.88 119 LEU A O 1
ATOM 930 N N . TYR A 1 120 ? 8.423 -8.011 0.624 1.00 86.06 120 TYR A N 1
ATOM 931 C CA . TYR A 1 120 ? 9.261 -9.095 1.123 1.00 86.06 120 TYR A CA 1
ATOM 932 C C . TYR A 1 120 ? 9.582 -8.956 2.621 1.00 86.06 120 TYR A C 1
ATOM 934 O O . TYR A 1 120 ? 9.556 -9.950 3.346 1.00 86.06 120 TYR A O 1
ATOM 942 N N . LYS A 1 121 ? 9.847 -7.738 3.116 1.00 88.12 121 LYS A N 1
ATOM 943 C CA . LYS A 1 121 ? 10.037 -7.499 4.557 1.00 88.12 121 LYS A CA 1
ATOM 944 C C . LYS A 1 121 ? 8.805 -7.900 5.358 1.00 88.12 121 LYS A C 1
ATOM 946 O O . LYS A 1 121 ? 8.966 -8.537 6.395 1.00 88.12 121 LYS A O 1
ATOM 951 N N . GLU A 1 122 ? 7.608 -7.566 4.880 1.00 86.31 122 GLU A N 1
ATOM 952 C CA . GLU A 1 122 ? 6.370 -7.925 5.575 1.00 86.31 122 GLU A CA 1
ATOM 953 C C . GLU A 1 122 ? 6.138 -9.443 5.573 1.00 86.31 122 GLU A C 1
ATOM 955 O O . GLU A 1 122 ? 5.775 -10.011 6.602 1.00 86.31 122 GLU A O 1
ATOM 960 N N . ILE A 1 123 ? 6.445 -10.124 4.461 1.00 87.50 123 ILE A N 1
ATOM 961 C CA . ILE A 1 123 ? 6.406 -11.594 4.391 1.00 87.50 123 ILE A CA 1
ATOM 962 C C . ILE A 1 123 ? 7.377 -12.204 5.408 1.00 87.50 123 ILE A C 1
ATOM 964 O O . ILE A 1 123 ? 6.993 -13.064 6.198 1.00 87.50 123 ILE A O 1
ATOM 968 N N . LYS A 1 124 ? 8.622 -11.715 5.443 1.00 85.31 124 LYS A N 1
ATOM 969 C CA . LYS A 1 124 ? 9.650 -12.200 6.371 1.00 85.31 124 LYS A CA 1
ATOM 970 C C . LYS A 1 124 ? 9.305 -11.920 7.838 1.00 85.31 124 LYS A C 1
ATOM 972 O O . LYS A 1 124 ? 9.667 -12.709 8.706 1.00 85.31 124 LYS A O 1
ATOM 977 N N . LYS A 1 125 ? 8.626 -10.804 8.125 1.00 86.31 125 LYS A N 1
ATOM 978 C CA . LYS A 1 125 ? 8.168 -10.431 9.474 1.00 86.31 125 LYS A CA 1
ATOM 979 C C . LYS A 1 125 ? 7.150 -11.431 10.027 1.00 86.31 125 LYS A C 1
ATOM 981 O O . LYS A 1 125 ? 7.049 -11.545 11.244 1.00 86.31 125 LYS A O 1
ATOM 986 N N . ASN A 1 126 ? 6.439 -12.146 9.149 1.00 81.44 126 ASN A N 1
ATOM 987 C CA . ASN A 1 126 ? 5.426 -13.142 9.500 1.00 81.44 126 ASN A CA 1
ATOM 988 C C . ASN A 1 126 ? 4.422 -12.596 10.534 1.00 81.44 126 ASN A C 1
ATOM 990 O O . ASN A 1 126 ? 4.197 -13.185 11.589 1.00 81.44 126 ASN A O 1
ATOM 994 N N . GLY A 1 127 ? 3.908 -11.394 10.250 1.00 79.12 127 GLY A N 1
ATOM 995 C CA . GLY A 1 127 ? 2.989 -10.665 11.120 1.00 79.12 127 GLY A CA 1
ATOM 996 C C . GLY A 1 127 ? 1.561 -11.216 11.085 1.00 79.12 127 GLY A C 1
ATOM 997 O O . GLY A 1 127 ? 1.328 -12.416 10.967 1.00 79.12 127 GLY A O 1
ATOM 998 N N . ALA A 1 128 ? 0.573 -10.325 11.180 1.00 84.94 128 ALA A N 1
ATOM 999 C CA . ALA A 1 128 ? -0.832 -10.716 11.142 1.00 84.94 128 ALA A CA 1
ATOM 1000 C C . ALA A 1 128 ? -1.183 -11.464 9.845 1.00 84.94 128 ALA A C 1
ATOM 1002 O O . ALA A 1 128 ? -0.804 -11.043 8.750 1.00 84.94 128 ALA A O 1
ATOM 1003 N N . SER A 1 129 ? -1.971 -12.541 9.946 1.00 85.00 129 SER A N 1
ATOM 1004 C CA . SER A 1 129 ? -2.285 -13.416 8.807 1.00 85.00 129 SER A CA 1
ATOM 1005 C C . SER A 1 129 ? -2.920 -12.675 7.626 1.00 85.00 129 SER A C 1
ATOM 1007 O O . SER A 1 129 ? -2.705 -13.061 6.477 1.00 85.00 129 SER A O 1
ATOM 1009 N N . ARG A 1 130 ? -3.696 -11.607 7.877 1.00 86.06 130 ARG A N 1
ATOM 1010 C CA . ARG A 1 130 ? -4.292 -10.792 6.805 1.00 86.06 130 ARG A CA 1
ATOM 1011 C C . ARG A 1 130 ? -3.256 -9.933 6.096 1.00 86.06 130 ARG A C 1
ATOM 1013 O O . ARG A 1 130 ? -3.201 -9.988 4.872 1.00 86.06 130 ARG A O 1
ATOM 1020 N N . SER A 1 131 ? -2.423 -9.204 6.838 1.00 86.25 131 SER A N 1
ATOM 1021 C CA . SER A 1 131 ? -1.322 -8.406 6.282 1.00 86.25 131 SER A CA 1
ATOM 1022 C C . SER A 1 131 ? -0.328 -9.282 5.521 1.00 86.25 131 SER A C 1
ATOM 1024 O O . SER A 1 131 ? 0.049 -8.956 4.398 1.00 86.25 131 SER A O 1
ATOM 1026 N N . LEU A 1 132 ? 0.012 -10.450 6.074 1.00 88.19 132 LEU A N 1
ATOM 1027 C CA . LEU A 1 132 ? 0.866 -11.436 5.418 1.00 88.19 132 LEU A CA 1
ATOM 1028 C C . LEU A 1 132 ? 0.253 -11.919 4.103 1.00 88.19 132 LEU A C 1
ATOM 1030 O O . LEU A 1 132 ? 0.911 -11.880 3.066 1.00 88.19 132 LEU A O 1
ATOM 1034 N N . ARG A 1 133 ? -1.021 -12.333 4.116 1.00 88.12 133 ARG A N 1
ATOM 1035 C CA . ARG A 1 133 ? -1.718 -12.760 2.897 1.00 88.12 133 ARG A CA 1
ATOM 1036 C C . ARG A 1 133 ? -1.750 -11.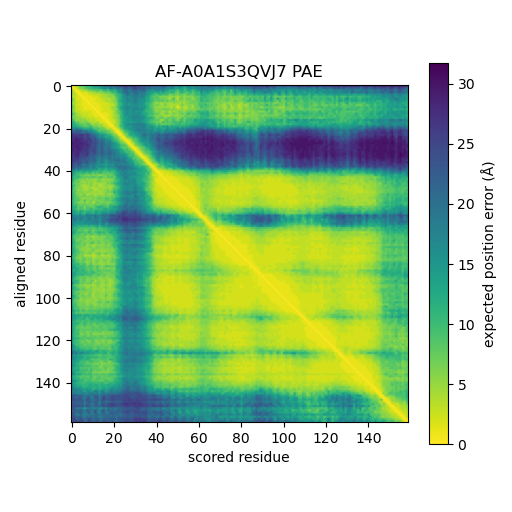633 1.870 1.00 88.12 133 ARG A C 1
ATOM 1038 O O . ARG A 1 133 ? -1.456 -11.898 0.708 1.00 88.12 133 ARG A O 1
ATOM 1045 N N . ALA A 1 134 ? -2.059 -10.408 2.307 1.00 88.19 134 ALA A N 1
ATOM 1046 C CA . ALA A 1 134 ? -2.102 -9.186 1.506 1.00 88.19 134 ALA A CA 1
ATOM 1047 C C . ALA A 1 134 ? -0.754 -8.862 0.839 1.00 88.19 134 ALA A C 1
ATOM 1049 O O . ALA A 1 134 ? -0.736 -8.424 -0.313 1.00 88.19 134 ALA A O 1
ATOM 1050 N N . ALA A 1 135 ? 0.358 -9.089 1.540 1.00 88.69 135 ALA A N 1
ATOM 1051 C CA . ALA A 1 135 ? 1.701 -8.933 0.998 1.00 88.69 135 ALA A CA 1
ATOM 1052 C C . ALA A 1 135 ? 2.060 -10.071 0.030 1.00 88.69 135 ALA A C 1
ATOM 1054 O O . ALA A 1 135 ? 2.588 -9.814 -1.052 1.00 88.69 135 ALA A O 1
ATOM 1055 N N . LEU A 1 136 ? 1.731 -11.316 0.386 1.00 87.88 136 LEU A N 1
ATOM 1056 C CA . LEU A 1 136 ? 2.085 -12.512 -0.376 1.00 87.88 136 LEU A CA 1
ATOM 1057 C C . LEU A 1 136 ? 1.444 -12.530 -1.768 1.00 87.88 136 LEU A C 1
ATOM 1059 O O . LEU A 1 136 ? 2.144 -12.767 -2.750 1.00 87.88 136 LEU A O 1
ATOM 1063 N N . TRP A 1 137 ? 0.137 -12.251 -1.878 1.00 87.44 137 TRP A N 1
ATOM 1064 C CA . TRP A 1 137 ? -0.538 -12.282 -3.184 1.00 87.44 137 TRP A CA 1
ATOM 1065 C C . TRP A 1 137 ? 0.015 -11.211 -4.130 1.00 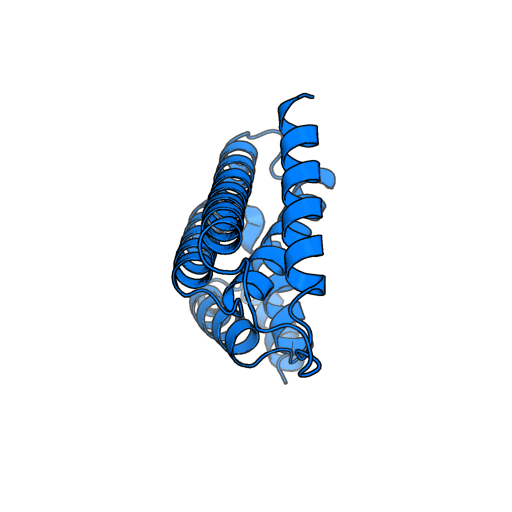87.44 137 TRP A C 1
ATOM 1067 O O . TRP A 1 137 ? 0.314 -11.507 -5.283 1.00 87.44 137 TRP A O 1
ATOM 1077 N N . ARG A 1 138 ? 0.260 -9.997 -3.620 1.00 88.88 138 ARG A N 1
ATOM 1078 C CA . ARG A 1 138 ? 0.856 -8.899 -4.397 1.00 88.88 138 ARG A CA 1
ATOM 1079 C C . ARG A 1 138 ? 2.292 -9.206 -4.794 1.00 88.88 138 ARG A C 1
ATOM 1081 O O . ARG A 1 138 ? 2.696 -8.921 -5.915 1.00 88.88 138 ARG A O 1
ATOM 1088 N N . PHE A 1 139 ? 3.073 -9.806 -3.898 1.00 86.81 139 PHE A N 1
ATOM 1089 C CA . PHE A 1 139 ? 4.430 -10.225 -4.229 1.00 86.81 139 PHE A CA 1
ATOM 1090 C C . PHE A 1 139 ? 4.434 -11.294 -5.327 1.00 86.81 139 PHE A C 1
ATOM 1092 O O . PHE A 1 139 ? 5.229 -11.192 -6.258 1.00 86.81 139 PHE A O 1
ATOM 1099 N N . ALA A 1 140 ? 3.522 -12.269 -5.267 1.00 86.06 140 ALA A N 1
ATOM 1100 C CA . ALA A 1 140 ? 3.367 -13.287 -6.303 1.00 86.06 140 ALA A CA 1
ATOM 1101 C C . ALA A 1 140 ? 2.992 -12.671 -7.662 1.00 86.06 140 ALA A C 1
ATOM 1103 O O . ALA A 1 140 ? 3.593 -13.021 -8.678 1.00 86.06 140 ALA A O 1
ATOM 1104 N N . GLU A 1 141 ? 2.078 -11.696 -7.683 1.00 85.25 141 GLU A N 1
ATOM 1105 C CA . GLU A 1 141 ? 1.745 -10.958 -8.905 1.00 85.25 141 GLU A CA 1
ATOM 1106 C C . GLU A 1 141 ? 2.938 -10.189 -9.468 1.00 85.25 141 GLU A C 1
ATOM 1108 O O . GLU A 1 141 ? 3.086 -10.109 -10.678 1.00 85.25 141 GLU A O 1
ATOM 1113 N N . LEU A 1 142 ? 3.831 -9.666 -8.630 1.00 83.50 142 LEU A N 1
ATOM 1114 C CA . LEU A 1 142 ? 5.021 -8.935 -9.078 1.00 83.50 142 LEU A CA 1
ATOM 1115 C C . LEU A 1 142 ? 6.237 -9.835 -9.344 1.00 83.50 142 LEU A C 1
ATOM 1117 O O . LEU A 1 142 ? 7.254 -9.350 -9.849 1.00 83.50 142 LEU A O 1
ATOM 1121 N N . ALA A 1 143 ? 6.162 -11.127 -9.015 1.00 78.88 143 ALA A N 1
ATOM 1122 C CA . ALA A 1 143 ? 7.300 -12.041 -9.075 1.00 78.88 143 ALA A CA 1
ATOM 1123 C C . ALA A 1 143 ? 7.806 -12.252 -10.509 1.00 78.88 143 ALA A C 1
ATOM 1125 O O . ALA A 1 143 ? 9.014 -12.311 -10.736 1.00 78.88 143 ALA A O 1
ATOM 1126 N N . HIS A 1 144 ? 6.900 -12.286 -11.490 1.00 78.00 144 HIS A N 1
ATOM 1127 C CA . HIS A 1 144 ? 7.256 -12.447 -12.904 1.00 78.00 144 HIS A CA 1
ATOM 1128 C C . HIS A 1 144 ? 8.002 -11.234 -13.490 1.00 78.00 144 HIS A C 1
ATOM 1130 O O . HIS A 1 144 ? 8.658 -11.353 -14.521 1.00 78.00 144 HIS A O 1
ATOM 1136 N N . LEU A 1 145 ? 7.939 -10.078 -12.820 1.00 77.06 145 LEU A N 1
ATOM 1137 C CA . LEU A 1 145 ? 8.651 -8.857 -13.207 1.00 77.06 145 LEU A CA 1
ATOM 1138 C C . LEU A 1 145 ? 10.027 -8.739 -12.533 1.00 77.06 145 LEU A C 1
ATOM 1140 O O . LEU A 1 145 ? 10.784 -7.804 -12.812 1.00 77.06 145 LEU A O 1
ATOM 1144 N N . ILE A 1 146 ? 10.386 -9.667 -11.636 1.00 71.00 146 ILE A N 1
ATOM 1145 C CA . ILE A 1 146 ? 11.723 -9.713 -11.041 1.00 71.00 146 ILE A CA 1
ATOM 1146 C C . ILE A 1 146 ? 12.736 -10.007 -12.151 1.00 71.00 146 ILE A C 1
ATOM 1148 O O . ILE A 1 146 ? 12.677 -11.032 -12.829 1.00 71.00 146 ILE A O 1
ATOM 1152 N N . ARG A 1 147 ? 13.718 -9.112 -12.321 1.00 65.75 147 ARG A N 1
ATOM 1153 C CA . ARG A 1 147 ? 14.811 -9.340 -13.274 1.00 65.75 147 ARG A CA 1
ATOM 1154 C C . ARG A 1 147 ? 15.571 -10.624 -12.902 1.00 65.75 147 ARG A C 1
ATOM 1156 O O . ARG A 1 147 ? 15.939 -10.759 -11.732 1.00 65.75 147 ARG A O 1
ATOM 1163 N N . PRO A 1 148 ? 15.946 -11.482 -13.871 1.00 62.31 148 PRO A N 1
ATOM 1164 C CA . PRO A 1 148 ? 16.621 -12.764 -13.622 1.00 62.31 148 PRO A CA 1
ATOM 1165 C C . PRO A 1 148 ? 17.839 -12.685 -12.687 1.00 62.31 148 PRO A C 1
ATOM 1167 O O . PRO A 1 148 ? 18.070 -13.568 -11.866 1.00 62.31 148 PRO A O 1
ATOM 1170 N N . GLN A 1 149 ? 18.586 -11.579 -12.750 1.00 62.66 149 GLN A N 1
ATOM 1171 C CA . GLN A 1 149 ? 19.763 -11.305 -11.915 1.00 62.66 149 GLN A CA 1
ATOM 1172 C C . GLN A 1 149 ? 19.445 -11.169 -10.413 1.00 62.66 149 GLN A C 1
ATOM 1174 O O . GLN A 1 149 ? 20.302 -11.442 -9.577 1.00 62.66 149 GLN A O 1
ATOM 1179 N N . LYS A 1 150 ? 18.221 -10.755 -10.058 1.00 61.44 150 LYS A N 1
ATOM 1180 C CA . LYS A 1 150 ? 17.753 -10.618 -8.670 1.00 61.44 150 LYS A CA 1
ATOM 1181 C C . LYS A 1 150 ? 16.851 -11.769 -8.221 1.00 61.44 150 LYS A C 1
ATOM 1183 O O . LYS A 1 150 ? 16.576 -11.864 -7.029 1.00 61.44 150 LYS A O 1
ATOM 1188 N N . CYS A 1 151 ? 16.456 -12.675 -9.119 1.00 61.34 151 CYS A N 1
ATOM 1189 C CA . CYS A 1 151 ? 15.640 -13.841 -8.768 1.00 61.34 151 CYS A CA 1
ATOM 1190 C C . CYS A 1 151 ? 16.323 -14.730 -7.725 1.00 61.34 151 CYS A C 1
ATOM 1192 O O . CYS A 1 151 ? 15.681 -15.165 -6.777 1.00 61.34 151 CYS A O 1
ATOM 1194 N N . ARG A 1 152 ? 17.635 -14.963 -7.863 1.00 60.75 152 ARG A N 1
ATOM 1195 C CA . ARG A 1 152 ? 18.385 -15.869 -6.981 1.00 60.75 152 ARG A CA 1
ATOM 1196 C C . ARG A 1 152 ? 18.412 -15.383 -5.516 1.00 60.75 152 ARG A C 1
ATOM 1198 O O . ARG A 1 152 ? 18.086 -16.185 -4.648 1.00 60.75 152 ARG A O 1
ATOM 1205 N N . PRO A 1 153 ? 18.683 -14.095 -5.217 1.00 69.81 153 PRO A N 1
ATOM 1206 C CA . PRO A 1 153 ? 18.490 -13.547 -3.873 1.00 69.81 153 PRO A CA 1
ATOM 1207 C C . PRO A 1 153 ? 17.065 -13.674 -3.323 1.00 69.81 153 PRO A C 1
ATOM 1209 O O . PRO A 1 153 ? 16.918 -14.005 -2.152 1.00 69.81 153 PRO A O 1
ATOM 1212 N N . TYR A 1 154 ? 16.021 -13.426 -4.121 1.00 61.31 154 TYR A N 1
ATOM 1213 C CA . TYR A 1 154 ? 14.641 -13.557 -3.630 1.00 61.31 154 TYR A CA 1
ATOM 1214 C C . TYR A 1 154 ? 14.277 -15.015 -3.328 1.00 61.31 154 TYR A C 1
ATOM 1216 O O . TYR A 1 154 ? 13.674 -15.286 -2.298 1.00 61.31 154 TYR A O 1
ATOM 1224 N N . LEU A 1 155 ? 14.701 -15.956 -4.174 1.00 61.66 155 LEU A N 1
ATOM 1225 C CA . LEU A 1 155 ? 14.369 -17.376 -4.042 1.00 61.66 155 LEU A CA 1
ATOM 1226 C C . LEU A 1 155 ? 15.068 -18.043 -2.849 1.00 61.66 155 LEU A C 1
ATOM 1228 O O . LEU A 1 155 ? 14.480 -18.897 -2.204 1.00 61.66 155 LEU A O 1
ATOM 1232 N N . VAL A 1 156 ? 16.297 -17.632 -2.524 1.00 70.12 156 VAL A N 1
ATOM 1233 C CA . VAL A 1 156 ? 17.043 -18.163 -1.364 1.00 70.12 156 VAL A CA 1
ATOM 1234 C C . VAL A 1 156 ? 16.521 -17.616 -0.034 1.00 70.12 156 VAL A C 1
ATOM 1236 O O . VAL A 1 156 ? 16.702 -18.249 1.000 1.00 70.12 156 VAL A O 1
ATOM 1239 N N . ASN A 1 157 ? 15.920 -16.425 -0.042 1.00 69.44 157 ASN A N 1
ATOM 1240 C CA . ASN A 1 157 ? 15.518 -15.745 1.184 1.00 69.44 157 ASN A CA 1
ATOM 1241 C C . ASN A 1 157 ? 14.009 -15.835 1.474 1.00 69.44 157 ASN A C 1
ATOM 1243 O O . ASN A 1 157 ? 13.611 -15.538 2.598 1.00 69.44 157 ASN A O 1
ATOM 1247 N N . LEU A 1 158 ? 13.172 -16.244 0.512 1.00 65.62 158 LEU A N 1
ATOM 1248 C CA . LEU A 1 158 ? 11.786 -16.601 0.820 1.00 65.62 158 LEU A CA 1
ATOM 1249 C C . LEU A 1 158 ? 11.774 -17.825 1.765 1.00 65.62 158 LEU A C 1
ATOM 1251 O O . LEU A 1 158 ? 12.408 -18.824 1.423 1.00 65.62 158 LEU A O 1
ATOM 1255 N N . PRO A 1 159 ? 11.118 -17.732 2.938 1.00 55.84 159 PRO A N 1
ATOM 1256 C CA . PRO A 1 159 ? 10.998 -18.843 3.880 1.00 55.84 159 PRO A CA 1
ATOM 1257 C C . PRO A 1 159 ? 10.059 -19.948 3.384 1.00 55.84 159 PRO A C 1
ATOM 1259 O O . PRO A 1 159 ? 9.140 -19.641 2.586 1.00 55.84 159 PRO A O 1
#

Radius of gyration: 16.94 Å; Cα contacts (8 Å, |Δi|>4): 125; chains: 1; bounding box: 42×42×45 Å

pLDDT: mean 75.77, std 15.57, range [32.12, 92.19]